Protein AF-A0A7Z9XP78-F1 (afdb_monomer)

Sequence (100 aa):
MFEEVTRNFGAVIERVNAKFKTSFVPFVHTEDSVQKVFELVEEMDKKDQKKNAVTEATVARPSAIREALKAQREQKLNDFKVRPLLEEAQHVWDTVIGWK

Mean predicted aligned error: 5.47 Å

Foldseek 3Di:
DVCCCVPPVLVVVVVVCVVVVDDDHRQDPDPVSVVVVLVVQFVVQCVVVVHPGHPQCDGPDDHPVVVVVVVVVVVVCPPPVNVVVVVVVVVVCCVPPVPD

pLDDT: mean 93.32, std 7.93, range [49.09, 98.5]

Solvent-accessible surface area (backbone atoms only — not comparable to full-atom values): 5879 Å² total; per-residue (Å²): 140,53,63,51,63,76,71,42,44,18,64,53,41,50,52,48,21,70,74,70,72,52,82,73,81,57,54,65,91,42,72,70,52,51,50,53,51,48,54,53,46,45,54,49,40,12,59,76,69,73,38,98,55,67,53,58,80,71,45,92,56,96,37,74,63,36,52,52,52,49,54,57,46,53,55,55,52,66,31,85,82,42,35,61,58,52,52,52,53,47,52,51,43,48,70,74,62,60,82,114

Structure (mmCIF, N/CA/C/O backbone):
data_AF-A0A7Z9XP78-F1
#
_entry.id   AF-A0A7Z9XP78-F1
#
loop_
_atom_site.group_PDB
_atom_site.id
_atom_site.type_symbol
_atom_site.label_atom_id
_atom_site.label_alt_id
_atom_site.label_comp_id
_atom_site.label_asym_id
_atom_site.label_entity_id
_atom_site.label_seq_id
_atom_site.pdbx_PDB_ins_code
_atom_site.Cartn_x
_atom_site.Cartn_y
_atom_site.Cartn_z
_atom_site.occupancy
_atom_site.B_iso_or_equiv
_atom_site.auth_seq_id
_atom_site.auth_comp_id
_atom_site.auth_asym_id
_atom_site.auth_atom_id
_atom_site.pdbx_PDB_model_num
ATOM 1 N N . MET A 1 1 ? -7.921 -15.759 1.828 1.00 72.31 1 MET A N 1
ATOM 2 C CA . MET A 1 1 ? -7.460 -15.179 3.118 1.00 72.31 1 MET A CA 1
ATOM 3 C C . MET A 1 1 ? -6.465 -14.079 2.778 1.00 72.31 1 MET A C 1
ATOM 5 O O . MET A 1 1 ? -5.272 -14.264 2.878 1.00 72.31 1 MET A O 1
ATOM 9 N N . PHE A 1 2 ? -6.984 -12.973 2.261 1.00 85.31 2 PHE A N 1
ATOM 10 C CA . PHE A 1 2 ? -6.325 -11.693 1.957 1.00 85.31 2 PHE A CA 1
ATOM 11 C C . PHE A 1 2 ? -7.413 -10.783 1.368 1.00 85.31 2 PHE A C 1
ATOM 13 O O . PHE A 1 2 ? -7.601 -9.640 1.770 1.00 85.31 2 PHE A O 1
ATOM 20 N N . GLU A 1 3 ? -8.238 -11.370 0.505 1.00 87.69 3 GLU A N 1
ATOM 21 C CA . GLU A 1 3 ? -9.440 -10.793 -0.092 1.00 87.69 3 GLU A CA 1
ATOM 22 C C . GLU A 1 3 ? -10.428 -10.333 0.981 1.00 87.69 3 GLU A C 1
ATOM 24 O O . GLU A 1 3 ? -10.960 -9.234 0.908 1.00 87.69 3 GLU A O 1
ATOM 29 N N . GLU A 1 4 ? -10.643 -11.145 2.017 1.00 88.19 4 GLU A N 1
ATOM 30 C CA . GLU A 1 4 ? -11.514 -10.766 3.131 1.00 88.19 4 GLU A CA 1
ATOM 31 C C . GLU A 1 4 ? -10.951 -9.571 3.910 1.00 88.19 4 GLU A C 1
ATOM 33 O O . GLU A 1 4 ? -11.689 -8.656 4.243 1.00 88.19 4 GLU A O 1
ATOM 38 N N . VAL A 1 5 ? -9.638 -9.526 4.143 1.00 88.56 5 VAL A N 1
ATOM 39 C CA . VAL A 1 5 ? -8.993 -8.405 4.847 1.00 88.56 5 VAL A CA 1
ATOM 40 C C . VAL A 1 5 ? -9.100 -7.117 4.029 1.00 88.56 5 VAL A C 1
ATOM 42 O O . VAL A 1 5 ? -9.329 -6.051 4.587 1.00 88.56 5 VAL A O 1
ATOM 45 N N . THR A 1 6 ? -8.968 -7.214 2.707 1.00 88.56 6 THR A N 1
ATOM 46 C CA . THR A 1 6 ? -8.975 -6.053 1.805 1.00 88.56 6 THR A CA 1
ATOM 47 C C . THR A 1 6 ? -10.378 -5.573 1.437 1.00 88.56 6 THR A C 1
ATOM 49 O O . THR A 1 6 ? -10.549 -4.388 1.168 1.00 88.56 6 THR A O 1
ATOM 52 N N 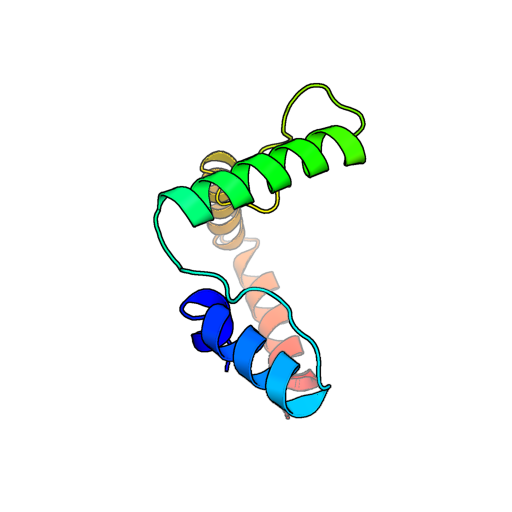. ARG A 1 7 ? -11.388 -6.454 1.445 1.00 88.25 7 ARG A N 1
ATOM 53 C CA . ARG A 1 7 ? -12.767 -6.131 1.028 1.00 88.25 7 ARG A CA 1
ATOM 54 C C . ARG A 1 7 ? -13.788 -6.122 2.164 1.00 88.25 7 ARG A C 1
ATOM 56 O O . ARG A 1 7 ? -14.837 -5.507 2.024 1.00 88.25 7 ARG A O 1
ATOM 63 N N . ASN A 1 8 ? -13.513 -6.805 3.274 1.00 91.62 8 ASN A N 1
ATOM 64 C CA . ASN A 1 8 ? -14.424 -6.928 4.414 1.00 91.62 8 ASN A CA 1
ATOM 65 C C . ASN A 1 8 ? -13.664 -6.954 5.752 1.00 91.62 8 ASN A C 1
ATOM 67 O O . ASN A 1 8 ? -13.758 -7.890 6.551 1.00 91.62 8 ASN A O 1
ATOM 71 N N . PHE A 1 9 ? -12.894 -5.896 6.009 1.00 94.44 9 PHE A N 1
ATOM 72 C CA . PHE A 1 9 ? -12.138 -5.780 7.254 1.00 94.44 9 PHE A CA 1
ATOM 73 C C . PHE A 1 9 ? -13.037 -5.700 8.503 1.00 94.44 9 PHE A C 1
ATOM 75 O O . PHE A 1 9 ? -12.627 -6.116 9.585 1.00 94.44 9 PHE A O 1
ATOM 82 N N . GLY A 1 10 ? -14.286 -5.237 8.360 1.00 95.56 10 GLY A N 1
ATOM 83 C CA . GLY A 1 10 ? -15.278 -5.236 9.438 1.00 95.56 10 GLY A CA 1
ATOM 84 C C . GLY A 1 10 ? -15.513 -6.628 10.029 1.00 95.56 10 GLY A C 1
ATOM 85 O O . GLY A 1 10 ? -15.402 -6.795 11.243 1.00 95.56 10 GLY A O 1
ATOM 86 N N . ALA A 1 11 ? -15.703 -7.647 9.186 1.00 95.12 11 ALA A N 1
ATOM 87 C CA . ALA A 1 11 ? -15.868 -9.031 9.642 1.00 95.12 11 ALA A CA 1
ATOM 88 C C . ALA A 1 11 ? -14.630 -9.566 10.389 1.00 95.12 11 ALA A C 1
ATOM 90 O O . ALA A 1 11 ? -14.743 -10.369 11.319 1.00 95.12 11 ALA A O 1
ATOM 91 N N . VAL A 1 12 ? -13.430 -9.106 10.019 1.00 95.50 12 VAL A N 1
ATOM 92 C CA . VAL A 1 12 ? -12.195 -9.440 10.746 1.00 95.50 12 VAL A CA 1
ATOM 93 C C . VAL A 1 12 ? -12.230 -8.838 12.151 1.00 95.50 12 VAL A C 1
ATOM 95 O O . VAL A 1 12 ? -11.952 -9.545 13.122 1.00 95.50 12 VAL A O 1
ATOM 98 N N . ILE A 1 13 ? -12.617 -7.564 12.273 1.00 96.62 13 ILE A N 1
ATOM 99 C CA . ILE A 1 13 ? -12.746 -6.870 13.562 1.00 96.62 13 ILE A CA 1
ATOM 100 C C . ILE A 1 13 ? -13.780 -7.562 14.458 1.00 96.62 13 ILE A C 1
ATOM 102 O O . ILE A 1 13 ? -13.515 -7.785 15.638 1.00 96.62 13 ILE A O 1
ATOM 106 N N . GLU A 1 14 ? -14.921 -7.978 13.910 1.00 97.06 14 GLU A N 1
ATOM 107 C CA . GLU A 1 14 ? -15.945 -8.716 14.660 1.00 97.06 14 GLU A CA 1
ATOM 108 C C . GLU A 1 14 ? -15.404 -10.025 15.247 1.00 97.06 14 GLU A C 1
ATOM 110 O O . GLU A 1 14 ? -15.625 -10.323 16.424 1.00 97.06 14 GLU A O 1
ATOM 115 N N . ARG A 1 15 ? -14.621 -10.787 14.472 1.00 96.38 15 ARG A N 1
ATOM 116 C CA . ARG A 1 15 ? -13.973 -12.009 14.977 1.00 96.38 15 ARG A CA 1
ATOM 117 C C . ARG A 1 15 ? -12.930 -11.719 16.050 1.00 96.38 15 ARG A C 1
ATOM 119 O O . ARG A 1 15 ? -12.831 -12.480 17.014 1.00 96.38 15 ARG A O 1
ATOM 126 N N . VAL A 1 16 ? -12.160 -10.640 15.904 1.00 97.38 16 VAL A N 1
ATOM 127 C CA . VAL A 1 16 ? -11.199 -10.189 16.925 1.00 97.38 16 VAL A CA 1
ATOM 128 C C . VAL A 1 16 ? -11.936 -9.856 18.222 1.00 97.38 16 VAL A C 1
ATOM 130 O O . VAL A 1 16 ? -11.577 -10.388 19.273 1.00 97.38 16 VAL A O 1
ATOM 133 N N . ASN A 1 17 ? -13.024 -9.089 18.138 1.00 98.38 17 ASN A N 1
ATOM 134 C CA . ASN A 1 17 ? -13.884 -8.770 19.275 1.00 98.38 17 ASN A CA 1
ATOM 135 C C . ASN A 1 17 ? -14.441 -10.024 19.950 1.00 98.38 17 ASN A C 1
ATOM 137 O O . ASN A 1 17 ? -14.332 -10.172 21.168 1.00 98.38 17 ASN A O 1
ATOM 141 N N . ALA A 1 18 ? -14.962 -10.977 19.175 1.00 98.12 18 ALA A N 1
ATOM 142 C CA . ALA A 1 18 ? -15.503 -12.220 19.715 1.00 98.12 18 ALA A CA 1
ATOM 143 C C . ALA A 1 18 ? -14.440 -13.068 20.440 1.00 98.12 18 ALA A C 1
ATOM 145 O O . ALA A 1 18 ? -14.719 -13.620 21.515 1.00 98.12 18 ALA A O 1
ATOM 146 N N . LYS A 1 19 ? -13.229 -13.151 19.866 1.00 98.25 19 LYS A N 1
ATOM 147 C CA . LYS A 1 19 ? -12.112 -13.965 20.367 1.00 98.25 19 LYS A CA 1
ATOM 148 C C . LYS A 1 19 ? -11.456 -13.368 21.608 1.00 98.25 19 LYS A C 1
ATOM 150 O O . LYS A 1 19 ? -11.210 -14.093 22.566 1.00 98.25 19 LYS A O 1
ATOM 155 N N . PHE A 1 20 ? -11.176 -12.069 21.590 1.00 98.50 20 PHE A N 1
ATOM 156 C CA . PHE A 1 20 ? -10.403 -11.394 22.637 1.00 98.50 20 PHE A CA 1
ATOM 157 C C . PHE A 1 20 ? -11.260 -10.565 23.595 1.00 98.50 20 PHE A C 1
ATOM 159 O O . PHE A 1 20 ? -10.721 -9.929 24.493 1.00 98.50 20 PHE A O 1
ATOM 166 N N . LYS A 1 21 ? -12.589 -10.591 23.425 1.00 98.06 21 LYS A N 1
ATOM 167 C CA . LYS A 1 21 ? -13.550 -9.821 24.230 1.00 98.06 21 LYS A CA 1
ATOM 168 C C . LYS A 1 21 ? -13.270 -8.315 24.187 1.00 98.06 21 LYS A C 1
ATOM 170 O O . LYS A 1 21 ? -13.401 -7.620 25.189 1.00 98.06 21 LYS A O 1
ATOM 175 N N . THR A 1 22 ? -12.894 -7.824 23.008 1.00 98.19 22 THR A N 1
ATOM 176 C CA . THR A 1 22 ? -12.713 -6.394 22.721 1.00 98.19 22 THR A CA 1
ATOM 177 C C . THR A 1 22 ? -13.984 -5.786 22.122 1.00 98.19 22 THR A C 1
ATOM 179 O O . THR A 1 22 ? -14.915 -6.504 21.755 1.00 98.19 22 THR A O 1
ATOM 182 N N . SER A 1 23 ? -14.028 -4.457 22.022 1.00 97.56 23 SER A N 1
ATOM 183 C CA . SER A 1 23 ? -15.185 -3.684 21.545 1.00 97.56 23 SER A CA 1
ATOM 184 C C . SER A 1 23 ? -14.821 -2.690 20.434 1.00 97.56 23 SER A C 1
ATOM 186 O O . SER A 1 23 ? -15.367 -1.589 20.365 1.00 97.56 23 SER A O 1
ATOM 188 N N . PHE A 1 24 ? -13.881 -3.054 19.558 1.00 97.94 24 PHE A N 1
ATOM 189 C CA . PHE A 1 24 ? -13.518 -2.210 18.419 1.00 97.94 24 PHE A CA 1
ATOM 190 C C . PHE A 1 24 ? -14.706 -2.039 17.471 1.00 97.94 24 PHE A C 1
ATOM 192 O O . PHE A 1 24 ? -15.435 -2.994 17.206 1.00 97.94 24 PHE A O 1
ATOM 199 N N . VAL A 1 25 ? -14.886 -0.839 16.929 1.00 96.88 25 VAL A N 1
ATOM 200 C CA . VAL A 1 25 ? -15.949 -0.581 15.953 1.00 96.88 25 VAL A CA 1
ATOM 201 C C . VAL A 1 25 ? -15.588 -1.259 14.623 1.00 96.88 25 VAL A C 1
ATOM 203 O O . VAL A 1 25 ? -14.496 -1.005 14.110 1.00 96.88 25 VAL A O 1
ATOM 206 N N . PRO A 1 26 ? -16.457 -2.117 14.051 1.00 96.56 26 PRO A N 1
ATOM 207 C CA . PRO A 1 26 ? -16.208 -2.718 12.745 1.00 96.56 26 PRO A CA 1
ATOM 208 C C . PRO A 1 26 ? -16.074 -1.657 11.649 1.00 96.56 26 PRO A C 1
ATOM 210 O O . PRO A 1 26 ? -16.843 -0.698 11.588 1.00 96.56 26 PRO A O 1
ATOM 213 N N . PHE A 1 27 ? -15.101 -1.840 10.760 1.00 95.62 27 PHE A N 1
ATOM 214 C CA . PHE A 1 27 ? -14.905 -0.957 9.616 1.00 95.62 27 PHE A CA 1
ATOM 215 C C . PHE A 1 27 ? -15.974 -1.211 8.548 1.00 95.62 27 PHE A C 1
ATOM 217 O O . PHE A 1 27 ? -16.098 -2.331 8.049 1.00 95.62 27 PHE A O 1
ATOM 224 N N . VAL A 1 28 ? -16.706 -0.163 8.162 1.00 94.88 28 VAL A N 1
ATOM 225 C CA . VAL A 1 28 ? -17.683 -0.213 7.067 1.00 94.88 28 VAL A CA 1
ATOM 226 C C . VAL A 1 28 ? -17.021 0.303 5.794 1.00 94.88 28 VAL A C 1
ATOM 228 O O . VAL A 1 28 ? -16.610 1.462 5.725 1.00 94.88 28 VAL A O 1
ATOM 231 N N . HIS A 1 29 ? -16.923 -0.564 4.787 1.00 91.50 29 HIS A N 1
ATOM 232 C CA . HIS A 1 29 ? -16.219 -0.288 3.535 1.00 91.50 29 HIS A CA 1
ATOM 233 C C . HIS A 1 29 ? -17.069 0.578 2.586 1.00 91.50 29 HIS A C 1
ATOM 235 O O . HIS A 1 29 ? -17.638 0.090 1.613 1.00 91.50 29 HIS A O 1
ATOM 241 N N . THR A 1 30 ? -17.190 1.865 2.910 1.00 93.88 30 THR A N 1
ATOM 242 C CA . THR A 1 30 ? -17.760 2.904 2.038 1.00 93.88 30 THR A CA 1
ATOM 243 C C . THR A 1 30 ? -16.650 3.752 1.425 1.00 93.88 30 THR A C 1
ATOM 245 O O . THR A 1 30 ? -15.543 3.801 1.964 1.00 93.88 30 THR A O 1
ATOM 248 N N . GLU A 1 31 ? -16.957 4.461 0.336 1.00 94.25 31 GLU A N 1
ATOM 249 C CA . GLU A 1 31 ? -16.010 5.387 -0.302 1.00 94.25 31 GLU A CA 1
ATOM 250 C C . GLU A 1 31 ? -15.489 6.435 0.698 1.00 94.25 31 GLU A C 1
ATOM 252 O O . GLU A 1 31 ? -14.283 6.605 0.851 1.00 94.25 31 GLU A O 1
ATOM 257 N N . ASP A 1 32 ? -16.385 7.040 1.484 1.00 96.50 32 ASP A N 1
ATOM 258 C CA . ASP A 1 32 ? -16.026 8.020 2.518 1.00 96.50 32 ASP A CA 1
ATOM 259 C C . ASP A 1 32 ? -15.071 7.455 3.579 1.00 96.50 32 ASP A C 1
ATOM 261 O O . ASP A 1 32 ? -14.158 8.144 4.039 1.00 96.50 32 ASP A O 1
ATOM 265 N N . SER A 1 33 ? -15.279 6.206 4.006 1.00 94.88 33 SER A N 1
ATOM 266 C CA . SER A 1 33 ? -14.395 5.554 4.975 1.00 94.88 33 SER A CA 1
ATOM 267 C C . SER A 1 33 ? -13.006 5.322 4.386 1.00 94.88 33 SER A C 1
ATOM 269 O O . SER A 1 33 ? -12.007 5.533 5.073 1.00 94.88 33 SER A O 1
ATOM 271 N N . VAL A 1 34 ? -12.932 4.904 3.120 1.00 94.56 34 VAL A N 1
ATOM 272 C CA . VAL A 1 34 ? -11.664 4.680 2.412 1.00 94.56 34 VAL A CA 1
ATOM 273 C C . VAL A 1 34 ? -10.919 6.001 2.214 1.00 94.56 34 VAL A C 1
ATOM 275 O O . VAL A 1 34 ? -9.724 6.073 2.501 1.00 94.56 34 VAL A O 1
ATOM 278 N N . GLN A 1 35 ? -11.625 7.065 1.830 1.00 96.94 35 GLN A N 1
ATOM 279 C CA . GLN A 1 35 ? -11.046 8.394 1.657 1.00 96.94 35 GLN A CA 1
ATOM 280 C C . GLN A 1 35 ? -10.420 8.921 2.95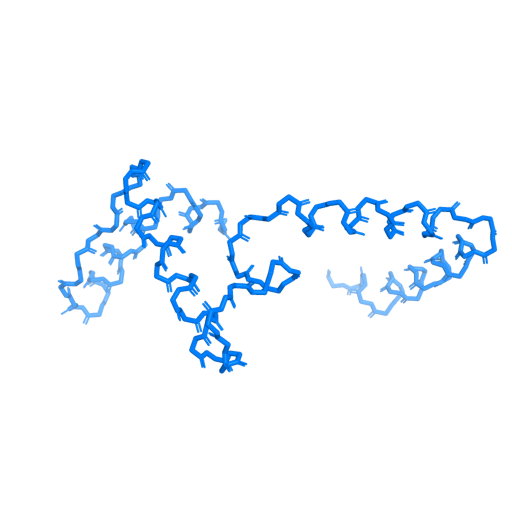9 1.00 96.94 35 GLN A C 1
ATOM 282 O O . GLN A 1 35 ? -9.266 9.349 2.958 1.00 96.94 35 GLN A O 1
ATOM 287 N N . LYS A 1 36 ? -11.111 8.780 4.099 1.00 97.25 36 LYS A N 1
ATOM 288 C CA . LYS A 1 36 ? -10.565 9.145 5.422 1.00 97.25 36 LYS A CA 1
ATOM 289 C C . LYS A 1 36 ? -9.313 8.349 5.793 1.00 97.25 36 LYS A C 1
ATOM 291 O O . LYS A 1 36 ? -8.394 8.883 6.410 1.00 97.25 36 LYS A O 1
ATOM 296 N N . VAL A 1 37 ? -9.263 7.066 5.432 1.00 96.31 37 VAL A N 1
ATOM 297 C CA . VAL A 1 37 ? -8.067 6.238 5.646 1.00 96.31 37 VAL A CA 1
ATOM 298 C C . VAL A 1 37 ? -6.902 6.754 4.801 1.00 96.31 37 VAL A C 1
ATOM 300 O O . VAL A 1 37 ? -5.784 6.835 5.306 1.00 96.31 37 VAL A O 1
ATOM 303 N N . PHE A 1 38 ? -7.136 7.137 3.543 1.00 97.56 38 PHE A N 1
ATOM 304 C CA . PHE A 1 38 ? -6.086 7.708 2.697 1.00 97.56 38 PHE A CA 1
ATOM 305 C C . PHE A 1 38 ? -5.584 9.059 3.203 1.00 97.56 38 PHE A C 1
ATOM 307 O O . PHE A 1 38 ? -4.375 9.277 3.204 1.00 97.56 38 PHE A O 1
ATOM 314 N N . GLU A 1 39 ? -6.466 9.920 3.705 1.00 97.81 39 GLU A N 1
ATOM 315 C CA . GLU A 1 39 ? -6.075 11.177 4.353 1.00 97.81 39 GLU A CA 1
ATOM 316 C C . GLU A 1 39 ? -5.150 10.924 5.550 1.00 97.81 39 GLU A C 1
ATOM 318 O O . GLU A 1 39 ? -4.066 11.506 5.622 1.00 97.81 39 GLU A O 1
ATOM 323 N N . LEU A 1 40 ? -5.509 9.979 6.426 1.00 97.69 40 LEU A N 1
ATOM 324 C CA . LEU A 1 40 ? -4.670 9.591 7.562 1.00 97.69 40 LEU A CA 1
ATOM 325 C C . LEU A 1 40 ? -3.301 9.055 7.112 1.00 97.69 40 LEU A C 1
ATOM 327 O O . LEU A 1 40 ? -2.271 9.398 7.693 1.00 97.69 40 LEU A O 1
ATOM 331 N N . VAL A 1 41 ? -3.269 8.229 6.063 1.00 97.88 41 VAL A N 1
ATOM 332 C CA . VAL A 1 41 ?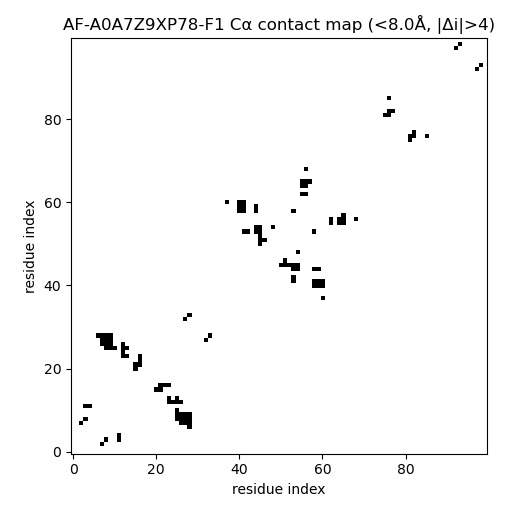 -2.017 7.717 5.484 1.00 97.88 41 VAL A CA 1
ATOM 333 C C . VAL A 1 41 ? -1.130 8.859 4.980 1.00 97.88 41 VAL A C 1
ATOM 335 O O . VAL A 1 41 ? 0.081 8.831 5.195 1.00 97.88 41 VAL A O 1
ATOM 338 N N . GLU A 1 42 ? -1.702 9.871 4.329 1.00 97.88 42 GLU A N 1
ATOM 339 C CA . GLU A 1 42 ? -0.952 11.030 3.841 1.00 97.88 42 GLU A CA 1
ATOM 340 C C . GLU A 1 42 ? -0.433 11.924 4.973 1.00 97.88 42 GLU A C 1
ATOM 342 O O . GLU A 1 42 ? 0.683 12.443 4.886 1.00 97.88 42 GLU A O 1
ATOM 347 N N . GLU A 1 43 ? -1.202 12.097 6.048 1.00 97.50 43 GLU A N 1
ATOM 348 C CA . GLU A 1 43 ? -0.742 12.785 7.259 1.00 97.50 43 GLU A CA 1
ATOM 349 C C . GLU A 1 43 ? 0.438 12.055 7.911 1.00 97.50 43 GLU A C 1
ATOM 351 O O . GLU A 1 43 ? 1.435 12.686 8.282 1.00 97.50 43 GLU A O 1
ATOM 356 N N . MET A 1 44 ? 0.356 10.725 8.006 1.00 96.81 44 MET A N 1
ATOM 357 C CA . MET A 1 44 ? 1.439 9.893 8.527 1.00 96.81 44 MET A CA 1
ATOM 358 C C . MET A 1 44 ? 2.689 9.964 7.644 1.00 96.81 44 MET A C 1
ATOM 360 O O . MET A 1 44 ? 3.778 10.167 8.174 1.00 96.81 44 MET A O 1
ATOM 364 N N . ASP A 1 45 ? 2.553 9.894 6.314 1.00 97.44 45 ASP A N 1
ATOM 365 C CA . ASP A 1 45 ? 3.693 10.014 5.390 1.00 97.44 45 ASP A CA 1
ATOM 366 C C . ASP A 1 45 ? 4.415 11.359 5.555 1.00 97.44 45 ASP A C 1
ATOM 368 O O . ASP A 1 45 ? 5.636 11.389 5.714 1.00 97.44 45 ASP A O 1
ATOM 372 N N . LYS A 1 46 ? 3.670 12.472 5.617 1.00 97.06 46 LYS A N 1
ATOM 373 C CA . LYS A 1 46 ? 4.237 13.810 5.870 1.00 97.06 46 LYS A CA 1
ATOM 374 C C . LYS A 1 46 ? 5.032 13.842 7.176 1.00 97.06 46 LYS A C 1
ATOM 376 O O . LYS A 1 46 ? 6.165 14.335 7.209 1.00 97.06 46 LYS A O 1
ATOM 381 N N . LYS A 1 47 ? 4.456 13.285 8.245 1.00 96.06 47 LYS A N 1
ATOM 382 C CA . LYS A 1 47 ? 5.079 13.229 9.572 1.00 96.06 47 LYS A CA 1
ATOM 383 C C . LYS A 1 47 ? 6.355 12.386 9.569 1.00 96.06 47 LYS A C 1
ATOM 385 O O . LYS A 1 47 ? 7.393 12.865 10.027 1.00 96.06 47 LYS A O 1
ATOM 390 N N . ASP A 1 48 ? 6.294 11.172 9.034 1.00 94.69 48 ASP A N 1
ATOM 391 C CA . ASP A 1 48 ? 7.402 10.213 9.045 1.00 94.69 48 ASP A CA 1
ATOM 392 C C . ASP A 1 48 ? 8.560 10.678 8.157 1.00 94.69 48 ASP A C 1
ATOM 394 O O . ASP A 1 48 ? 9.729 10.575 8.533 1.00 94.69 48 ASP A O 1
ATOM 398 N N . GLN A 1 49 ? 8.243 11.2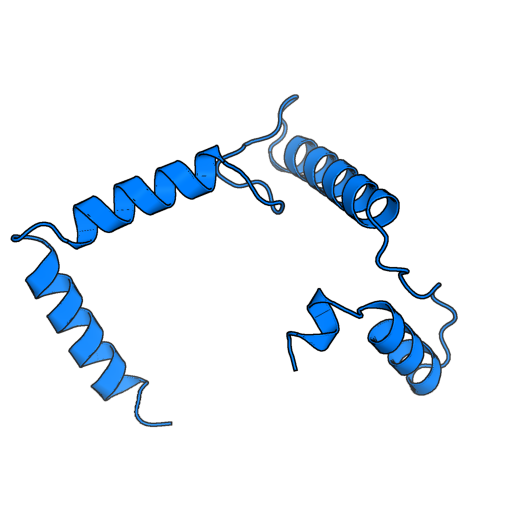80 7.007 1.00 93.38 49 GLN A N 1
ATOM 399 C CA . GLN A 1 49 ? 9.230 11.858 6.095 1.00 93.38 49 GLN A CA 1
ATOM 400 C C . GLN A 1 49 ? 9.764 13.216 6.571 1.00 93.38 49 GLN A C 1
ATOM 402 O O . GLN A 1 49 ? 10.711 13.730 5.973 1.00 93.38 49 GLN A O 1
ATOM 407 N N . LYS A 1 50 ? 9.174 13.810 7.621 1.00 94.25 50 LYS A N 1
ATOM 408 C CA . LYS A 1 50 ? 9.455 15.179 8.093 1.00 94.25 50 LYS A CA 1
ATOM 409 C C . LYS A 1 50 ? 9.341 16.214 6.966 1.00 94.25 50 LYS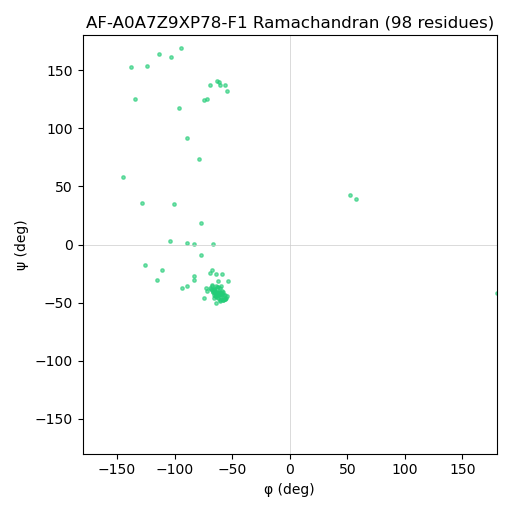 A C 1
ATOM 411 O O . LYS A 1 50 ? 10.184 17.102 6.830 1.00 94.25 50 LYS A O 1
ATOM 416 N N . LYS A 1 51 ? 8.304 16.083 6.136 1.00 91.50 51 LYS A N 1
ATOM 417 C CA . LYS A 1 51 ? 8.013 16.960 4.993 1.00 91.50 51 LYS A CA 1
ATOM 418 C C . LYS A 1 51 ? 6.613 17.543 5.124 1.00 91.50 51 LYS A C 1
ATOM 420 O O . LYS A 1 51 ? 5.713 16.920 5.668 1.00 91.50 51 LYS A O 1
ATOM 425 N N . ASN A 1 52 ? 6.399 18.708 4.520 1.00 92.25 52 ASN A N 1
ATOM 426 C CA . ASN A 1 52 ? 5.072 19.331 4.456 1.00 92.25 52 ASN A CA 1
ATOM 427 C C . ASN A 1 52 ? 4.204 18.788 3.304 1.00 92.25 52 ASN A C 1
ATOM 429 O O . ASN A 1 52 ? 3.077 19.237 3.113 1.00 92.25 52 ASN A O 1
ATOM 433 N N . ALA A 1 53 ? 4.724 17.840 2.523 1.00 94.56 53 ALA A N 1
ATOM 434 C CA . ALA A 1 53 ? 4.061 17.264 1.362 1.00 94.56 53 ALA A CA 1
ATOM 435 C C . ALA A 1 53 ? 4.264 15.747 1.316 1.00 94.56 53 ALA A C 1
ATOM 437 O O . ALA A 1 53 ? 5.266 15.233 1.819 1.00 94.56 53 ALA A O 1
ATOM 438 N N . VAL A 1 54 ? 3.308 15.064 0.687 1.00 96.06 54 VAL A N 1
ATOM 439 C CA . VAL A 1 54 ? 3.314 13.610 0.501 1.00 96.06 54 VAL A CA 1
ATOM 440 C C . VAL A 1 54 ? 4.417 13.211 -0.472 1.00 96.06 54 VAL A C 1
ATOM 442 O O . VAL A 1 54 ? 4.599 13.829 -1.523 1.00 96.06 54 VAL A O 1
ATOM 445 N N . THR A 1 55 ? 5.142 12.145 -0.148 1.00 95.62 55 THR A N 1
ATOM 446 C CA . THR A 1 55 ? 6.107 11.532 -1.059 1.00 95.62 55 THR A CA 1
ATOM 447 C C . THR A 1 55 ? 5.404 10.468 -1.905 1.00 95.62 55 THR A C 1
ATOM 449 O O . THR A 1 55 ? 5.335 9.295 -1.553 1.00 95.62 55 THR A O 1
ATOM 452 N N . GLU A 1 56 ? 4.901 10.875 -3.068 1.00 96.00 56 GLU A N 1
ATOM 453 C CA . GLU A 1 56 ? 4.092 10.040 -3.977 1.00 96.00 56 GLU A CA 1
ATOM 454 C C . GLU A 1 56 ? 4.735 8.701 -4.375 1.00 96.00 56 GLU A C 1
ATOM 456 O O . GLU A 1 56 ? 4.049 7.699 -4.564 1.00 96.00 56 GLU A O 1
ATOM 461 N N . ALA A 1 57 ? 6.065 8.650 -4.460 1.00 94.19 57 ALA A N 1
ATOM 462 C CA . ALA A 1 57 ? 6.785 7.420 -4.778 1.00 94.19 57 ALA A CA 1
ATOM 463 C C . ALA A 1 57 ? 6.696 6.353 -3.665 1.00 94.19 57 ALA A C 1
ATOM 465 O O . ALA A 1 57 ? 6.876 5.168 -3.949 1.00 94.19 57 ALA A O 1
ATOM 466 N N . THR A 1 58 ? 6.417 6.748 -2.417 1.00 93.56 58 THR A N 1
ATOM 467 C CA . THR A 1 58 ? 6.506 5.877 -1.230 1.00 93.56 58 THR A CA 1
ATOM 468 C C . THR A 1 58 ? 5.231 5.806 -0.390 1.00 93.56 58 THR A C 1
ATOM 470 O O . THR A 1 58 ? 5.084 4.847 0.360 1.00 93.56 58 THR A O 1
ATOM 473 N N . VAL A 1 59 ? 4.294 6.749 -0.531 1.00 96.75 59 VAL A N 1
ATOM 474 C CA . VAL A 1 59 ? 3.065 6.819 0.282 1.00 96.75 59 VAL A CA 1
ATOM 475 C C . VAL A 1 59 ? 2.221 5.537 0.215 1.00 96.75 59 VAL A C 1
ATOM 477 O O . VAL A 1 59 ? 2.004 4.977 -0.858 1.00 96.75 59 VAL A O 1
ATOM 480 N N 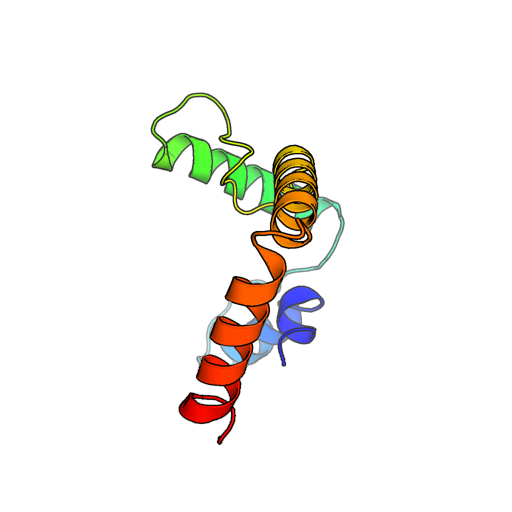. ALA A 1 60 ? 1.687 5.060 1.340 1.00 94.81 60 ALA A N 1
ATOM 481 C CA . ALA A 1 60 ? 1.010 3.757 1.438 1.00 94.81 60 ALA A CA 1
ATOM 482 C C . ALA A 1 60 ? -0.432 3.700 0.873 1.00 94.81 60 ALA A C 1
ATOM 484 O O . ALA A 1 60 ? -1.173 2.767 1.170 1.00 94.81 60 ALA A O 1
ATOM 485 N N . ARG A 1 61 ? -0.830 4.658 0.027 1.00 95.62 61 ARG A N 1
ATOM 486 C CA . ARG A 1 61 ? -2.086 4.634 -0.748 1.00 95.62 61 ARG A CA 1
ATOM 487 C C . ARG A 1 61 ? -1.803 4.520 -2.253 1.00 95.62 61 ARG A C 1
ATOM 489 O O . ARG A 1 61 ? -0.655 4.730 -2.654 1.00 95.62 61 ARG A O 1
ATOM 496 N N . PRO A 1 62 ? -2.776 4.168 -3.112 1.00 95.75 62 PRO A N 1
ATOM 497 C CA . PRO A 1 62 ? -2.570 4.125 -4.564 1.00 95.75 62 PRO A CA 1
ATOM 498 C C . PRO A 1 62 ? -2.027 5.454 -5.116 1.00 95.75 62 PRO A C 1
ATOM 500 O O . PRO A 1 62 ? -2.541 6.519 -4.797 1.00 95.75 62 PRO A O 1
ATOM 503 N N . SER A 1 63 ? -0.979 5.421 -5.941 1.00 96.81 63 SER A N 1
ATOM 504 C CA . SER A 1 63 ? -0.361 6.630 -6.505 1.00 96.81 63 SER A CA 1
ATOM 505 C C . SER A 1 63 ? -0.109 6.457 -7.992 1.00 96.81 63 SER A C 1
ATOM 507 O O . SER A 1 63 ? 0.593 5.531 -8.397 1.00 96.81 63 SER A O 1
ATOM 509 N N . ALA A 1 64 ? -0.625 7.387 -8.798 1.00 96.94 64 ALA A N 1
ATOM 510 C CA . ALA A 1 64 ? -0.393 7.409 -10.239 1.00 96.94 64 ALA A CA 1
ATOM 511 C C . ALA A 1 64 ? 1.100 7.539 -10.583 1.00 96.94 64 ALA A C 1
ATOM 513 O O . ALA A 1 64 ? 1.573 6.915 -11.530 1.00 96.94 64 ALA A O 1
ATOM 514 N N . ILE A 1 65 ? 1.866 8.291 -9.781 1.00 96.94 65 ILE A N 1
ATOM 515 C CA . ILE A 1 65 ? 3.317 8.419 -9.962 1.00 96.94 65 ILE A CA 1
ATOM 516 C C . ILE A 1 65 ? 3.993 7.072 -9.722 1.00 96.94 65 ILE A C 1
ATOM 518 O O . ILE A 1 65 ? 4.839 6.666 -10.517 1.00 96.94 65 ILE A O 1
ATOM 522 N N . ARG A 1 66 ? 3.608 6.344 -8.667 1.00 95.56 66 ARG A N 1
ATOM 523 C CA . ARG A 1 66 ? 4.177 5.016 -8.418 1.00 95.56 66 ARG A CA 1
ATOM 524 C C . ARG A 1 66 ? 3.818 4.021 -9.519 1.00 95.56 66 ARG A C 1
ATOM 526 O O . ARG A 1 66 ? 4.692 3.261 -9.926 1.00 95.56 66 ARG A O 1
ATOM 533 N N . GLU A 1 67 ? 2.589 4.040 -10.027 1.00 96.94 67 GLU A N 1
ATOM 534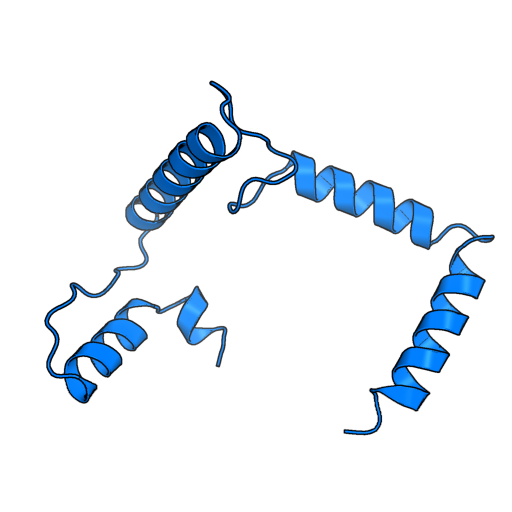 C CA . GLU A 1 67 ? 2.203 3.175 -11.150 1.00 96.94 67 GLU A CA 1
ATOM 535 C C . GLU A 1 67 ? 2.981 3.517 -12.430 1.00 96.94 67 GLU A C 1
ATOM 537 O O . GLU A 1 67 ? 3.513 2.622 -13.084 1.00 96.94 67 GLU A O 1
ATOM 542 N N . ALA A 1 68 ? 3.182 4.803 -12.732 1.00 96.50 68 ALA A N 1
ATOM 543 C CA . ALA A 1 68 ? 4.027 5.219 -13.852 1.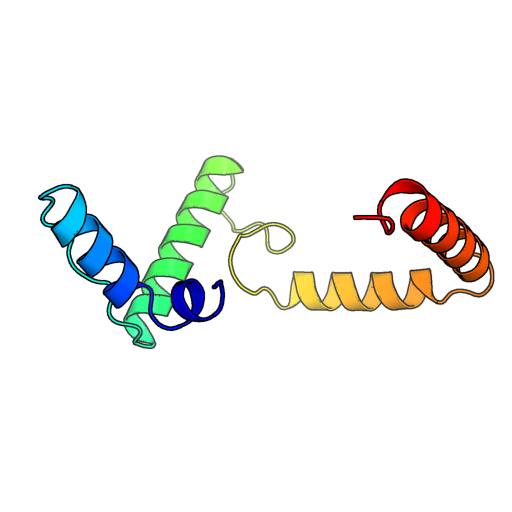00 96.50 68 ALA A CA 1
ATOM 544 C C . ALA A 1 68 ? 5.490 4.772 -13.678 1.00 96.50 68 ALA A C 1
ATOM 546 O O . ALA A 1 68 ? 6.120 4.306 -14.629 1.00 96.50 68 ALA A O 1
ATOM 547 N N . LEU A 1 69 ? 6.038 4.870 -12.461 1.00 96.12 69 LEU A N 1
ATOM 548 C CA . LEU A 1 69 ? 7.390 4.397 -12.160 1.00 96.12 69 LEU A CA 1
ATOM 549 C C . LEU A 1 69 ? 7.510 2.877 -12.319 1.00 96.12 69 LEU A C 1
ATOM 551 O O . LEU A 1 69 ? 8.510 2.421 -12.870 1.00 96.12 69 LEU A O 1
ATOM 555 N N . LYS A 1 70 ? 6.513 2.093 -11.888 1.00 95.69 70 LYS A N 1
ATOM 556 C CA . LYS A 1 70 ? 6.483 0.638 -12.117 1.00 95.69 70 LYS A CA 1
ATOM 557 C C . LYS A 1 70 ? 6.479 0.314 -13.608 1.00 95.69 70 LYS A C 1
ATOM 559 O O . LYS A 1 70 ? 7.351 -0.428 -14.047 1.00 95.69 70 LYS A O 1
ATOM 564 N N . ALA A 1 71 ? 5.609 0.953 -14.390 1.00 96.00 71 ALA A N 1
ATOM 565 C CA . ALA A 1 71 ? 5.543 0.749 -15.838 1.00 96.00 71 ALA A CA 1
ATOM 566 C C . ALA A 1 71 ? 6.883 1.064 -16.535 1.00 96.00 71 ALA A C 1
ATOM 568 O O . ALA A 1 71 ? 7.353 0.309 -17.386 1.00 96.00 71 ALA A O 1
ATOM 569 N N . GLN A 1 72 ? 7.570 2.138 -16.127 1.00 95.56 72 GLN A N 1
ATOM 570 C CA . GLN A 1 72 ? 8.916 2.442 -16.632 1.00 95.56 72 GLN A CA 1
ATOM 571 C C . GLN A 1 72 ? 9.948 1.368 -16.258 1.00 95.56 72 GLN A C 1
ATOM 573 O O . GLN A 1 72 ? 10.874 1.098 -17.026 1.00 95.56 72 GLN A O 1
ATOM 578 N N . ARG A 1 73 ? 9.845 0.772 -15.064 1.00 94.75 73 ARG A N 1
ATOM 579 C CA . ARG A 1 73 ? 10.743 -0.311 -14.637 1.00 94.75 73 ARG A CA 1
ATOM 580 C C . ARG A 1 73 ? 10.459 -1.602 -15.392 1.00 94.75 73 ARG A C 1
ATOM 582 O O . ARG A 1 73 ? 11.416 -2.239 -15.812 1.00 94.75 73 ARG A O 1
ATOM 589 N N . GLU A 1 74 ? 9.197 -1.941 -15.630 1.00 94.75 74 GLU A N 1
ATOM 590 C CA . GLU A 1 74 ? 8.805 -3.098 -16.443 1.00 94.75 74 GLU A CA 1
ATOM 591 C C . GLU A 1 74 ? 9.417 -3.035 -17.845 1.00 94.75 74 GLU A C 1
ATOM 593 O O . GLU A 1 74 ? 9.995 -4.013 -18.311 1.00 94.75 74 GLU A O 1
ATOM 598 N N . GLN A 1 75 ? 9.401 -1.862 -18.486 1.00 93.44 75 GLN A N 1
ATOM 599 C CA . GLN A 1 75 ? 10.065 -1.673 -19.780 1.00 93.44 75 GLN A CA 1
ATOM 600 C C . GLN A 1 75 ? 11.570 -1.967 -19.713 1.00 93.44 75 GLN A C 1
ATOM 602 O O . GLN A 1 75 ? 12.101 -2.636 -20.593 1.00 93.44 75 GLN A O 1
ATOM 607 N N . LYS A 1 76 ? 12.256 -1.523 -18.651 1.00 93.88 76 LYS A N 1
ATOM 608 C CA . LYS A 1 76 ? 13.691 -1.797 -18.455 1.00 93.88 76 LYS A CA 1
ATOM 609 C C . LYS A 1 76 ? 13.981 -3.269 -18.182 1.00 93.88 76 LYS A C 1
ATOM 611 O O . LYS A 1 76 ? 15.019 -3.762 -18.603 1.00 93.88 76 LYS A O 1
ATOM 616 N N . LEU A 1 77 ? 13.089 -3.962 -17.478 1.00 94.25 77 LEU A N 1
ATOM 617 C CA . LEU A 1 77 ? 13.224 -5.397 -17.214 1.00 94.25 77 LEU A CA 1
ATOM 618 C C . LEU A 1 77 ? 13.038 -6.243 -18.481 1.00 94.25 77 LEU A C 1
ATOM 620 O O . LEU A 1 77 ? 13.579 -7.342 -18.565 1.00 94.25 77 LEU A O 1
ATOM 624 N N . ASN A 1 78 ? 12.320 -5.716 -19.472 1.00 91.88 78 ASN A N 1
ATOM 625 C CA . ASN A 1 78 ? 12.136 -6.345 -20.778 1.00 91.88 78 ASN A CA 1
ATOM 626 C C . ASN A 1 78 ? 13.222 -5.972 -21.802 1.00 91.88 78 ASN A C 1
ATOM 628 O O . ASN A 1 78 ? 13.157 -6.424 -22.944 1.00 91.88 78 ASN A O 1
ATOM 632 N N . ASP A 1 79 ? 14.219 -5.166 -21.423 1.00 94.94 79 ASP A N 1
ATOM 633 C CA . ASP A 1 79 ? 15.369 -4.881 -22.281 1.00 94.94 79 ASP A CA 1
ATOM 634 C C . ASP A 1 79 ? 16.148 -6.168 -22.587 1.00 94.94 79 ASP A C 1
ATOM 636 O O . ASP A 1 79 ? 16.367 -7.003 -21.707 1.00 94.94 79 ASP A O 1
ATOM 640 N N . PHE A 1 80 ? 16.612 -6.316 -23.829 1.00 92.75 80 PHE A N 1
ATOM 641 C CA . PHE A 1 80 ? 17.281 -7.532 -24.297 1.00 92.75 80 PHE A CA 1
ATOM 642 C C . PHE A 1 80 ? 18.546 -7.893 -23.502 1.00 92.75 80 PHE A C 1
ATOM 644 O O . PHE A 1 80 ? 18.925 -9.060 -23.466 1.00 92.75 80 PHE A O 1
ATOM 651 N N . LYS A 1 81 ? 19.209 -6.915 -22.872 1.00 94.56 81 LYS A N 1
ATOM 652 C CA . LYS A 1 81 ? 20.392 -7.151 -22.032 1.00 94.56 81 LYS A CA 1
ATOM 653 C C . LYS A 1 81 ? 20.022 -7.576 -20.616 1.00 94.56 81 LYS A C 1
ATOM 655 O O . LYS A 1 81 ? 20.796 -8.277 -19.973 1.00 94.56 81 LYS A O 1
ATOM 660 N N . VAL A 1 82 ? 18.876 -7.119 -20.115 1.00 94.62 82 VAL A N 1
ATOM 661 C CA . VAL A 1 82 ? 18.427 -7.357 -18.734 1.00 94.62 82 VAL A CA 1
ATOM 662 C C . VAL A 1 82 ? 17.612 -8.641 -18.638 1.00 94.62 82 VAL A C 1
ATOM 664 O O . VAL A 1 82 ? 17.728 -9.369 -17.654 1.00 94.62 82 VAL A O 1
ATOM 667 N N . ARG A 1 83 ? 16.825 -8.948 -19.671 1.00 95.00 83 ARG A N 1
ATOM 668 C CA . ARG A 1 83 ? 15.923 -10.097 -19.694 1.00 95.00 83 ARG A CA 1
ATOM 669 C C . ARG A 1 83 ? 16.614 -11.439 -19.387 1.00 95.00 83 ARG A C 1
ATOM 671 O O . ARG A 1 83 ? 16.079 -12.151 -18.539 1.00 95.00 83 ARG A O 1
ATOM 678 N N . PRO A 1 84 ? 17.802 -11.763 -19.944 1.00 96.19 84 PRO A N 1
ATOM 679 C CA . PRO A 1 84 ? 18.493 -13.012 -19.613 1.00 96.19 84 PRO A CA 1
ATOM 680 C C . PRO A 1 84 ? 18.896 -13.110 -18.135 1.00 96.19 84 PRO A C 1
ATOM 682 O O . PRO A 1 84 ? 18.786 -14.174 -17.537 1.00 96.19 84 PRO A O 1
ATOM 685 N N . LEU A 1 85 ? 19.303 -11.993 -17.517 1.00 96.19 85 LEU A N 1
ATOM 686 C CA . LEU A 1 85 ? 19.657 -11.954 -16.090 1.00 96.19 85 LEU A CA 1
ATOM 687 C C . LEU A 1 85 ? 18.431 -12.185 -15.200 1.00 96.19 85 LEU A C 1
ATOM 689 O O . LEU A 1 85 ? 18.529 -12.814 -14.149 1.00 96.19 85 LEU A O 1
ATOM 693 N N . LEU A 1 86 ? 17.269 -11.672 -15.616 1.00 94.94 86 LEU A N 1
ATOM 694 C CA . LEU A 1 86 ? 16.015 -11.896 -14.903 1.00 94.94 86 LEU A CA 1
ATOM 695 C C . LEU A 1 86 ? 15.584 -13.368 -14.978 1.00 94.94 86 LEU A C 1
ATOM 697 O O . LEU A 1 86 ? 15.110 -13.912 -13.985 1.00 94.94 86 LEU A O 1
ATOM 701 N N . GLU A 1 87 ? 15.773 -14.014 -16.129 1.00 95.25 87 GLU A N 1
ATOM 702 C CA . GLU A 1 87 ? 15.485 -15.440 -16.322 1.00 95.25 87 GLU A CA 1
ATOM 703 C C . GLU A 1 87 ? 16.422 -16.330 -15.497 1.00 95.25 87 GLU A C 1
ATOM 705 O O . GLU A 1 87 ? 15.960 -17.273 -14.856 1.00 95.25 87 GLU A O 1
ATOM 710 N N . GLU A 1 88 ? 17.712 -15.994 -15.426 1.00 95.38 88 GLU A N 1
ATOM 711 C CA . GLU A 1 88 ? 18.668 -16.681 -14.552 1.00 95.38 88 GLU A CA 1
ATOM 712 C C . GLU A 1 88 ? 18.284 -16.536 -13.071 1.00 95.38 88 GLU A C 1
ATOM 714 O O . GLU A 1 88 ? 18.229 -17.526 -12.338 1.00 95.38 88 GLU A O 1
ATOM 719 N N . ALA A 1 89 ? 17.943 -15.321 -12.631 1.00 94.31 89 ALA A N 1
ATOM 720 C CA . ALA A 1 89 ? 17.491 -15.081 -11.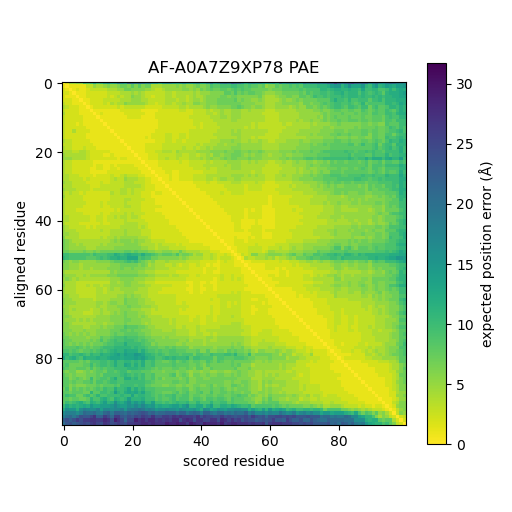264 1.00 94.31 89 ALA A CA 1
ATOM 721 C C . ALA A 1 89 ? 16.202 -15.855 -10.934 1.00 94.31 89 ALA A C 1
ATOM 723 O O . ALA A 1 89 ? 16.090 -16.423 -9.845 1.00 94.31 89 ALA A O 1
ATOM 724 N N . GLN A 1 90 ? 15.254 -15.922 -11.876 1.00 93.31 90 GLN A N 1
ATOM 725 C CA . GLN A 1 90 ? 14.031 -16.711 -11.724 1.00 93.31 90 GLN A CA 1
ATOM 726 C C . GLN A 1 90 ? 14.345 -18.207 -11.613 1.00 93.31 90 GLN A C 1
ATOM 728 O O . GLN A 1 90 ? 13.814 -18.877 -10.732 1.00 93.31 90 GLN A O 1
ATOM 733 N N . HIS A 1 91 ? 15.265 -18.722 -12.433 1.00 94.50 91 HIS A N 1
ATOM 734 C CA . HIS A 1 91 ? 15.688 -20.119 -12.364 1.00 94.50 91 HIS A CA 1
ATOM 735 C C . HIS A 1 91 ? 16.305 -20.476 -11.000 1.00 94.50 91 HIS A C 1
ATOM 737 O O . HIS A 1 91 ? 15.991 -21.523 -10.424 1.00 94.50 91 HIS A O 1
ATOM 743 N N . VAL A 1 92 ? 17.138 -19.591 -10.440 1.00 94.56 92 VAL A N 1
ATOM 744 C CA . VAL A 1 92 ? 17.685 -19.759 -9.083 1.00 94.56 92 VAL A CA 1
ATOM 745 C C . VAL A 1 92 ? 16.568 -19.743 -8.038 1.00 94.56 92 VAL A C 1
ATOM 747 O O . VAL A 1 92 ? 16.547 -20.607 -7.161 1.00 94.56 92 VAL A O 1
ATOM 750 N N . TRP A 1 93 ? 15.624 -18.801 -8.127 1.00 91.44 93 TRP A N 1
ATOM 751 C CA . TRP A 1 93 ? 14.480 -18.730 -7.213 1.00 91.44 93 TRP A CA 1
ATOM 752 C C . TRP A 1 93 ? 13.653 -20.018 -7.227 1.00 91.44 93 TRP A C 1
ATOM 754 O O . TRP A 1 93 ? 13.367 -20.578 -6.167 1.00 91.44 93 TRP A O 1
ATOM 764 N N . ASP A 1 94 ? 13.322 -20.526 -8.411 1.00 92.62 94 ASP A N 1
ATOM 765 C CA . ASP A 1 94 ? 12.525 -21.743 -8.565 1.00 92.62 94 ASP A CA 1
ATOM 766 C C . ASP A 1 94 ? 13.262 -22.969 -8.006 1.00 92.62 94 ASP A C 1
ATOM 768 O O . ASP A 1 94 ? 12.650 -23.831 -7.376 1.00 92.62 94 ASP A O 1
ATOM 772 N N . THR A 1 95 ? 14.588 -23.010 -8.152 1.00 90.81 95 THR A N 1
ATOM 773 C CA . THR A 1 95 ? 15.428 -24.102 -7.637 1.00 90.81 95 THR A CA 1
ATOM 774 C C . THR A 1 95 ? 15.580 -24.062 -6.113 1.00 90.81 95 THR A C 1
ATOM 776 O O . THR A 1 95 ? 15.615 -25.108 -5.468 1.00 90.81 95 THR A O 1
ATOM 779 N N . VAL A 1 96 ? 15.691 -22.870 -5.516 1.00 86.81 96 VAL A N 1
ATOM 780 C CA . VAL A 1 96 ? 15.997 -22.705 -4.081 1.00 86.81 96 VAL A CA 1
ATOM 781 C C . VAL A 1 96 ? 14.737 -22.569 -3.221 1.00 86.81 96 VAL A C 1
ATOM 783 O O . VAL A 1 96 ? 14.702 -23.063 -2.095 1.00 86.81 96 VAL A O 1
ATOM 786 N N . ILE A 1 97 ? 13.711 -21.878 -3.719 1.00 79.69 97 ILE A N 1
ATOM 787 C CA . ILE A 1 97 ? 12.506 -21.500 -2.960 1.00 79.69 97 ILE A CA 1
ATOM 788 C C . ILE A 1 97 ? 11.251 -22.180 -3.527 1.00 79.69 97 ILE A C 1
ATOM 790 O O . ILE A 1 97 ? 10.346 -22.494 -2.756 1.00 79.69 97 ILE A O 1
ATOM 794 N N . GLY A 1 98 ? 11.201 -22.464 -4.835 1.00 61.12 98 GLY A N 1
ATOM 795 C CA . GLY A 1 98 ? 10.064 -23.116 -5.510 1.00 61.12 98 GLY A CA 1
ATOM 796 C C . GLY A 1 98 ? 9.804 -24.579 -5.115 1.00 61.12 98 GLY A C 1
ATOM 797 O O . GLY A 1 98 ? 8.874 -25.195 -5.625 1.00 61.12 98 GLY A O 1
ATOM 798 N N . TRP A 1 99 ? 10.601 -25.134 -4.196 1.00 51.75 99 TRP A N 1
ATOM 799 C CA . TRP A 1 99 ? 10.505 -26.496 -3.653 1.00 51.75 99 TRP A CA 1
ATOM 800 C C . TRP A 1 99 ? 9.823 -26.557 -2.271 1.00 51.75 99 TRP A C 1
ATOM 802 O O . TRP A 1 99 ? 10.202 -27.350 -1.405 1.00 51.75 99 TRP A O 1
ATOM 812 N N . LYS A 1 100 ? 8.826 -25.699 -2.037 1.00 49.09 100 LYS A N 1
ATOM 813 C CA . LYS A 1 100 ? 7.928 -25.788 -0.879 1.00 49.09 100 LYS A CA 1
ATOM 814 C C . LYS A 1 100 ? 6.476 -25.880 -1.304 1.00 49.09 100 LYS A C 1
ATOM 816 O O . LYS A 1 100 ? 6.058 -25.035 -2.122 1.00 49.09 100 LYS A O 1
#

Secondary structure (DSSP, 8-state):
--HHHHH-HHHHHHHHHHHHT--PPPPP--HHHHHHHHHHHHHHHHHHHT-SS--TTT-SS--HHHHHHHHHHHHHHTSTTTHHHHHHHHHHHHHHTS--

Nearest PDB structures (foldseek):
  8bdk-assembly2_E  TM=2.603E-01  e=1.342E+00  Methanocaldococcus jannaschii
  7yfe-assembly1_5  TM=5.116E-01  e=7.453E+00  Mammalian orthoreovirus 3

Radius of gyration: 20.05 Å; Cα contacts (8 Å, |Δi|>4): 66; chains: 1; bounding box: 38×46×48 Å